Protein AF-A0AAE3L5R4-F1 (afdb_monomer_lite)

pLDDT: mean 86.78, std 10.29, range [55.03, 95.38]

Secondary structure (DSSP, 8-state):
--EEEEPP--HHHHHHHHHHHHHTT-SEEEEEEEESS--------TTEEE----HHHHHHHHHHHHHHTSEEEEEEE---

Structure (mmCIF, N/CA/C/O backbone):
data_AF-A0AAE3L5R4-F1
#
_entry.id   AF-A0AAE3L5R4-F1
#
loop_
_atom_site.group_PDB
_atom_site.id
_atom_site.type_symbol
_atom_site.label_atom_id
_atom_site.label_alt_id
_atom_site.label_comp_id
_atom_site.label_asym_id
_atom_site.label_entity_id
_atom_site.label_seq_id
_atom_site.pdbx_PDB_ins_code
_atom_site.Cartn_x
_atom_site.Cartn_y
_atom_site.Cartn_z
_atom_site.occupancy
_atom_site.B_iso_or_equiv
_atom_site.auth_seq_id
_atom_site.auth_comp_id
_atom_site.auth_asym_id
_atom_site.auth_atom_id
_atom_site.pdbx_PDB_model_num
ATOM 1 N N . MET A 1 1 ? -2.634 9.901 -21.033 1.00 55.84 1 MET A N 1
ATOM 2 C CA . MET A 1 1 ? -3.092 9.707 -19.640 1.00 55.84 1 MET A CA 1
ATOM 3 C C . MET A 1 1 ? -2.129 8.715 -19.020 1.00 55.84 1 MET A C 1
ATOM 5 O O . MET A 1 1 ? -1.834 7.752 -19.716 1.00 55.84 1 MET A O 1
ATOM 9 N N . PRO A 1 2 ? -1.582 8.964 -17.820 1.00 62.56 2 PRO A N 1
ATOM 10 C CA . PRO A 1 2 ? -0.687 8.002 -17.180 1.00 62.56 2 PRO A CA 1
ATOM 11 C C . PRO A 1 2 ? -1.421 6.670 -16.989 1.00 62.56 2 PRO A C 1
ATOM 13 O O . PRO A 1 2 ? -2.594 6.657 -16.602 1.00 62.56 2 PRO A O 1
ATOM 16 N N . HIS A 1 3 ? -0.755 5.564 -17.319 1.00 74.25 3 HIS A N 1
ATOM 17 C CA . HIS A 1 3 ? -1.266 4.222 -17.066 1.00 74.25 3 HIS A CA 1
ATOM 18 C C . HIS A 1 3 ? -0.674 3.719 -15.747 1.00 74.25 3 HIS A C 1
ATOM 20 O O . HIS A 1 3 ? 0.473 4.005 -15.422 1.00 74.25 3 HIS A O 1
ATOM 26 N N . TRP A 1 4 ? -1.461 2.990 -14.962 1.00 81.56 4 TRP A N 1
ATOM 27 C CA . TRP A 1 4 ? -1.042 2.491 -13.652 1.00 81.56 4 TRP A CA 1
ATOM 28 C C . TRP A 1 4 ? -0.931 0.980 -13.703 1.00 81.56 4 TRP A C 1
ATOM 30 O O . TRP A 1 4 ? -1.896 0.315 -14.076 1.00 81.56 4 TRP A O 1
ATOM 40 N N . LYS A 1 5 ? 0.221 0.435 -13.313 1.00 86.50 5 LYS A N 1
ATOM 41 C CA . LYS A 1 5 ? 0.424 -1.013 -13.184 1.00 86.50 5 LYS A CA 1
ATOM 42 C C . LYS A 1 5 ? 0.592 -1.399 -11.722 1.00 86.50 5 LYS A C 1
ATOM 44 O O . LYS A 1 5 ? 1.042 -0.574 -10.930 1.00 86.50 5 LYS A O 1
ATOM 49 N N . LEU A 1 6 ? 0.276 -2.650 -11.383 1.00 88.06 6 LEU A N 1
ATOM 50 C CA . LEU A 1 6 ? 0.639 -3.209 -10.080 1.00 88.06 6 LEU A CA 1
ATOM 51 C C . LEU A 1 6 ? 2.152 -3.079 -9.873 1.00 88.06 6 LEU A C 1
ATOM 53 O O . LEU A 1 6 ? 2.941 -3.350 -10.784 1.00 88.06 6 LEU A O 1
ATOM 57 N N . ALA A 1 7 ? 2.537 -2.616 -8.691 1.00 89.44 7 ALA A N 1
ATOM 58 C CA . ALA A 1 7 ? 3.924 -2.451 -8.316 1.00 89.44 7 ALA A CA 1
ATOM 59 C C . ALA A 1 7 ? 4.575 -3.830 -8.182 1.00 89.44 7 ALA A C 1
ATOM 61 O O . ALA A 1 7 ? 4.087 -4.704 -7.469 1.00 89.44 7 ALA A O 1
ATOM 62 N N . GLU A 1 8 ? 5.696 -4.011 -8.868 1.00 90.50 8 GLU A N 1
ATOM 63 C CA . GLU A 1 8 ? 6.606 -5.113 -8.590 1.00 90.50 8 GLU A CA 1
ATOM 64 C C . GLU A 1 8 ? 7.400 -4.733 -7.339 1.00 90.50 8 GLU A C 1
ATOM 66 O O . GLU A 1 8 ? 8.068 -3.692 -7.321 1.00 90.50 8 GLU A O 1
ATOM 71 N N . LEU A 1 9 ? 7.256 -5.545 -6.293 1.00 90.69 9 LEU A N 1
ATOM 72 C CA . LEU A 1 9 ? 7.883 -5.342 -4.994 1.00 90.69 9 LEU A CA 1
ATOM 73 C C . LEU A 1 9 ? 8.987 -6.375 -4.791 1.00 90.69 9 LEU A C 1
ATOM 75 O O . LEU A 1 9 ? 8.808 -7.553 -5.110 1.00 90.69 9 LEU A O 1
ATOM 79 N N . ASP A 1 10 ? 10.115 -5.935 -4.247 1.00 94.62 10 ASP A N 1
ATOM 80 C CA . ASP A 1 10 ? 11.128 -6.846 -3.716 1.00 94.62 10 ASP A CA 1
ATOM 81 C C . ASP A 1 10 ? 10.754 -7.340 -2.301 1.00 94.62 10 ASP A C 1
ATOM 83 O O . ASP A 1 10 ? 9.734 -6.956 -1.728 1.00 94.62 10 ASP A O 1
ATOM 87 N N . ASN A 1 11 ? 11.577 -8.221 -1.726 1.00 95.38 11 ASN A N 1
ATOM 88 C CA . ASN A 1 11 ? 11.308 -8.814 -0.412 1.00 95.38 11 ASN A CA 1
ATOM 89 C C . ASN A 1 11 ? 11.295 -7.791 0.735 1.00 95.38 11 ASN A C 1
ATOM 91 O O . ASN A 1 11 ? 10.580 -7.995 1.714 1.00 95.38 11 ASN A O 1
ATOM 95 N N . GLU A 1 12 ? 12.084 -6.720 0.643 1.00 94.38 12 GLU A N 1
ATOM 96 C CA . GLU A 1 12 ? 12.129 -5.678 1.672 1.00 94.38 12 GLU A CA 1
ATOM 97 C C . GLU A 1 12 ? 10.861 -4.823 1.602 1.00 94.38 12 GLU A C 1
ATOM 99 O O . GLU A 1 12 ? 10.193 -4.595 2.609 1.00 94.38 12 GLU A O 1
ATOM 104 N N . GLN A 1 13 ? 10.457 -4.445 0.389 1.00 94.81 13 GLN A N 1
ATOM 105 C CA . GLN A 1 13 ? 9.216 -3.721 0.134 1.00 94.81 13 GLN A CA 1
ATOM 106 C C . GLN A 1 13 ? 7.983 -4.542 0.529 1.00 94.81 13 GLN A C 1
ATOM 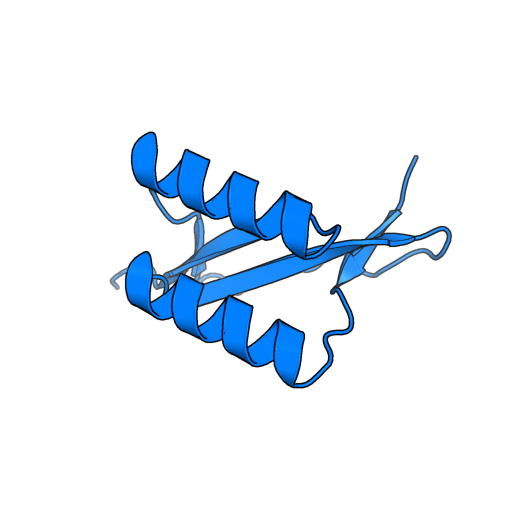108 O O . GLN A 1 13 ? 7.045 -3.996 1.106 1.00 94.81 13 GLN A O 1
ATOM 113 N N . LEU A 1 14 ? 7.987 -5.856 0.280 1.00 94.44 14 LEU A N 1
ATOM 114 C CA . LEU A 1 14 ? 6.923 -6.756 0.735 1.00 94.44 14 LEU A CA 1
ATOM 115 C C . LEU A 1 14 ? 6.821 -6.808 2.263 1.00 94.44 14 LEU A C 1
ATOM 117 O O . LEU A 1 14 ? 5.711 -6.844 2.786 1.00 94.44 14 LEU A O 1
ATOM 121 N N . ALA A 1 15 ? 7.947 -6.782 2.981 1.00 94.50 15 ALA A N 1
ATOM 122 C CA . ALA A 1 15 ? 7.934 -6.757 4.442 1.00 94.50 15 ALA A CA 1
ATOM 123 C C . ALA A 1 15 ? 7.289 -5.470 4.982 1.00 94.50 15 ALA A C 1
ATOM 125 O O . ALA A 1 15 ? 6.466 -5.542 5.892 1.00 94.50 15 ALA A O 1
ATOM 126 N N . ILE A 1 16 ? 7.595 -4.320 4.371 1.00 93.38 16 ILE A N 1
ATOM 127 C CA . ILE A 1 16 ? 6.978 -3.029 4.718 1.00 93.38 16 ILE A CA 1
ATOM 128 C C . ILE A 1 16 ? 5.462 -3.076 4.495 1.00 93.38 16 ILE A C 1
ATOM 130 O O . ILE A 1 16 ? 4.693 -2.661 5.359 1.00 93.38 16 ILE A O 1
ATOM 134 N N . VAL A 1 17 ? 5.024 -3.601 3.347 1.00 94.19 17 VAL A N 1
ATOM 135 C CA . VAL A 1 17 ? 3.592 -3.727 3.036 1.00 94.19 17 VAL A CA 1
ATOM 136 C C . VAL A 1 17 ? 2.896 -4.637 4.043 1.00 94.19 17 VAL A C 1
ATOM 138 O O . VAL A 1 17 ? 1.832 -4.283 4.542 1.00 94.19 17 VAL A O 1
ATOM 141 N N . HIS A 1 18 ? 3.515 -5.760 4.403 1.00 93.19 18 HIS A N 1
ATOM 142 C CA . HIS A 1 18 ? 2.947 -6.684 5.377 1.00 93.19 18 HIS A CA 1
ATOM 143 C C . HIS A 1 18 ? 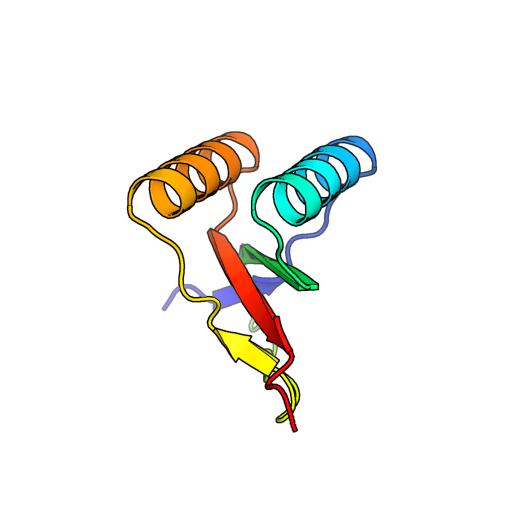2.806 -6.062 6.775 1.00 93.19 18 HIS A C 1
ATOM 145 O O . HIS A 1 18 ? 1.791 -6.252 7.445 1.00 93.19 18 HIS A O 1
ATOM 151 N N . GLU A 1 19 ? 3.800 -5.289 7.216 1.00 92.25 19 GLU A N 1
ATOM 152 C CA . GLU A 1 19 ? 3.730 -4.555 8.483 1.00 92.25 19 GLU A CA 1
ATOM 153 C C . GLU A 1 19 ? 2.608 -3.504 8.465 1.00 9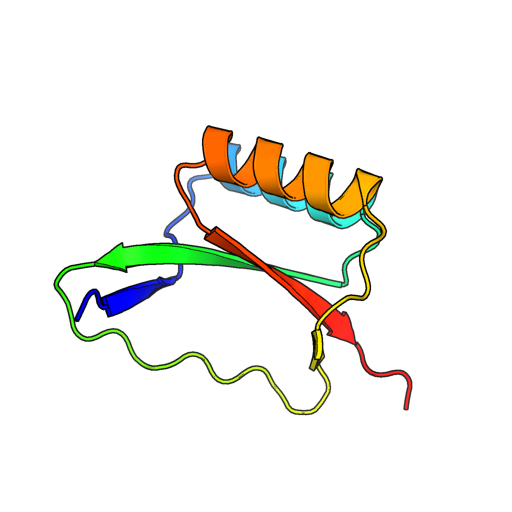2.25 19 GLU A C 1
ATOM 155 O O . GLU A 1 19 ? 1.875 -3.358 9.448 1.00 92.25 19 GLU A O 1
ATOM 160 N N . ALA A 1 20 ? 2.427 -2.810 7.337 1.00 91.81 20 ALA A N 1
ATOM 161 C CA . ALA A 1 20 ? 1.347 -1.846 7.159 1.00 91.81 20 ALA A CA 1
ATOM 162 C C . ALA A 1 20 ? -0.035 -2.519 7.172 1.00 91.81 20 ALA A C 1
ATOM 164 O O . ALA A 1 20 ? -0.934 -2.036 7.857 1.00 91.81 20 ALA A O 1
ATOM 165 N N . GLU A 1 21 ? -0.204 -3.652 6.485 1.00 92.81 21 GLU A N 1
ATOM 166 C CA . GLU A 1 21 ? -1.449 -4.434 6.504 1.00 92.81 21 GLU A CA 1
ATOM 167 C C . GLU A 1 21 ? -1.842 -4.829 7.934 1.00 92.81 21 GLU A C 1
ATOM 169 O O . GLU A 1 21 ? -2.990 -4.647 8.339 1.00 92.81 21 GLU A O 1
ATOM 174 N N . GLN A 1 22 ? -0.877 -5.292 8.733 1.00 91.06 22 GLN A N 1
ATOM 175 C CA . GLN A 1 22 ? -1.114 -5.648 10.134 1.00 91.06 22 GLN A CA 1
ATOM 176 C C . GLN A 1 22 ? -1.456 -4.433 11.001 1.00 91.06 22 GLN A C 1
ATOM 178 O O . GLN A 1 22 ? -2.398 -4.491 11.796 1.00 91.06 22 GLN A O 1
ATOM 183 N N . SER A 1 23 ? -0.702 -3.343 10.845 1.00 89.44 23 SER A N 1
ATOM 184 C CA . SER A 1 23 ? -0.845 -2.127 11.655 1.00 89.44 23 SER A CA 1
ATOM 185 C C . SER A 1 23 ? -2.151 -1.383 11.380 1.00 89.44 23 SER A C 1
ATOM 187 O O . SER A 1 23 ? -2.704 -0.768 12.286 1.00 89.44 23 SER A O 1
ATOM 189 N N . LEU A 1 24 ? -2.640 -1.450 10.141 1.00 89.00 24 LEU A N 1
ATOM 190 C CA . LEU A 1 24 ? -3.870 -0.797 9.687 1.00 89.00 24 LEU A CA 1
ATOM 191 C C . LEU A 1 24 ? -5.080 -1.746 9.678 1.00 89.00 24 LEU A C 1
ATOM 193 O O . LEU A 1 24 ? -6.154 -1.359 9.224 1.00 89.00 24 LEU A O 1
ATOM 197 N N . HIS A 1 25 ? -4.913 -2.988 10.148 1.00 89.12 25 HIS A N 1
ATOM 198 C CA . HIS A 1 25 ? -5.954 -4.022 10.162 1.00 89.12 25 HIS A CA 1
ATOM 199 C C . HIS A 1 25 ? -6.620 -4.245 8.792 1.00 89.12 25 HIS A C 1
ATOM 201 O O . HIS A 1 25 ? -7.834 -4.436 8.694 1.00 89.12 25 HIS A O 1
ATOM 207 N N . LEU A 1 26 ? -5.814 -4.216 7.732 1.00 88.75 26 LEU A N 1
ATOM 208 C CA . LEU A 1 26 ? -6.258 -4.385 6.354 1.00 88.75 26 LEU A CA 1
ATOM 209 C C . LEU A 1 26 ? -6.150 -5.841 5.918 1.00 88.75 26 LEU A C 1
ATOM 211 O O . LEU A 1 26 ? -5.197 -6.536 6.264 1.00 88.75 26 LEU A O 1
ATOM 215 N N . ASP A 1 27 ? -7.101 -6.281 5.095 1.00 88.88 27 ASP A N 1
ATOM 216 C CA . ASP A 1 27 ? -7.029 -7.609 4.480 1.00 88.88 27 ASP A CA 1
ATOM 217 C C . ASP A 1 27 ? -6.101 -7.619 3.264 1.00 88.88 27 ASP A C 1
ATOM 219 O O . ASP A 1 27 ? -5.438 -8.621 3.003 1.00 88.88 27 ASP A O 1
ATOM 223 N N . TYR A 1 28 ? -6.094 -6.524 2.496 1.00 89.62 28 TYR A N 1
ATOM 224 C CA . TYR A 1 28 ? -5.280 -6.400 1.291 1.00 89.62 28 TYR A CA 1
ATOM 225 C C . TYR A 1 28 ? -4.817 -4.964 1.070 1.00 89.62 28 TYR A C 1
ATOM 227 O O . TYR A 1 28 ? -5.628 -4.029 1.075 1.00 89.62 28 TYR A O 1
ATOM 235 N N . LEU A 1 29 ? -3.535 -4.812 0.746 1.00 92.81 29 LEU A N 1
ATOM 236 C CA . LEU A 1 29 ? -2.972 -3.567 0.247 1.00 92.81 29 LEU A CA 1
ATOM 237 C C . LEU A 1 29 ? -2.414 -3.748 -1.168 1.00 92.81 29 LEU A C 1
ATOM 239 O O . LEU A 1 29 ? -1.474 -4.504 -1.403 1.00 92.81 29 LEU A O 1
ATOM 243 N N . LEU A 1 30 ? -2.999 -3.044 -2.139 1.00 91.25 30 LEU A N 1
ATOM 244 C CA . LEU A 1 30 ? -2.556 -3.105 -3.532 1.00 91.25 30 LEU A CA 1
ATOM 245 C C . LEU A 1 30 ? -1.769 -1.858 -3.896 1.00 91.25 30 LEU A C 1
ATOM 247 O O . LEU A 1 30 ? -2.294 -0.751 -3.820 1.00 91.25 30 LEU A O 1
ATOM 251 N N . LEU A 1 31 ? -0.525 -2.047 -4.327 1.00 92.12 31 LEU A N 1
ATOM 252 C CA . LEU A 1 31 ? 0.361 -0.953 -4.696 1.00 92.12 31 LEU A CA 1
ATOM 253 C C . LEU A 1 31 ? 0.445 -0.815 -6.211 1.00 92.12 31 LEU A C 1
ATOM 255 O O . LEU A 1 31 ? 0.549 -1.808 -6.931 1.00 92.12 31 LEU A O 1
ATOM 259 N N . TYR A 1 32 ? 0.443 0.424 -6.687 1.00 90.25 32 TYR A N 1
ATOM 260 C CA . TYR A 1 32 ? 0.511 0.778 -8.096 1.00 90.25 32 TYR A CA 1
ATOM 261 C C . TYR A 1 32 ? 1.639 1.772 -8.351 1.00 90.25 32 TYR A C 1
ATOM 263 O O . TYR A 1 32 ? 1.897 2.670 -7.551 1.00 90.25 32 TYR A O 1
ATOM 271 N N . ARG A 1 33 ? 2.295 1.637 -9.502 1.00 90.19 33 ARG A N 1
ATOM 272 C CA . ARG A 1 33 ? 3.267 2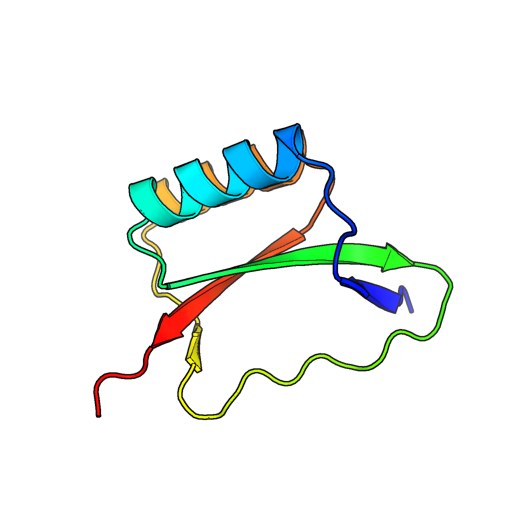.611 -10.011 1.00 90.19 33 ARG A CA 1
ATOM 273 C C . ARG A 1 33 ? 2.833 3.106 -11.383 1.00 90.19 33 ARG A C 1
ATOM 275 O O . ARG A 1 33 ? 2.190 2.370 -12.142 1.00 90.19 33 ARG A O 1
ATOM 282 N N . GLU A 1 34 ? 3.198 4.346 -11.693 1.00 85.19 34 GLU A N 1
ATOM 283 C CA . GLU A 1 34 ? 3.032 4.882 -13.041 1.00 85.19 34 GLU A CA 1
ATOM 284 C C . GLU A 1 34 ? 3.823 4.036 -14.043 1.00 85.19 34 GLU A C 1
ATOM 286 O O . GLU A 1 34 ? 4.915 3.530 -13.770 1.00 85.19 34 GLU A O 1
ATOM 291 N N . SER A 1 35 ? 3.233 3.843 -15.214 1.00 78.12 35 SER A N 1
ATOM 292 C CA . SER A 1 35 ? 3.812 3.097 -16.313 1.00 78.12 35 SER A CA 1
ATOM 293 C C . SER A 1 35 ? 3.376 3.702 -17.638 1.00 78.12 35 SER A C 1
ATOM 295 O O . SER A 1 35 ? 2.242 4.148 -17.802 1.00 78.12 35 SER A O 1
ATOM 297 N N . ASP A 1 36 ? 4.273 3.650 -18.616 1.00 68.38 36 ASP A N 1
ATOM 298 C CA . ASP A 1 36 ? 3.961 4.015 -19.999 1.00 68.38 36 ASP A CA 1
ATOM 299 C C . ASP A 1 36 ? 3.223 2.889 -20.746 1.00 68.38 36 ASP A C 1
ATOM 301 O O . ASP A 1 36 ? 2.681 3.094 -21.833 1.00 68.38 36 ASP A O 1
ATOM 305 N N . ALA A 1 37 ? 3.177 1.684 -20.169 1.00 68.12 37 ALA A N 1
ATOM 306 C CA . ALA A 1 37 ? 2.491 0.538 -20.747 1.00 68.12 37 ALA A CA 1
ATOM 307 C C . ALA A 1 37 ? 1.001 0.536 -20.383 1.00 68.12 37 ALA A C 1
ATOM 309 O O . ALA A 1 37 ? 0.620 0.815 -19.247 1.00 68.12 37 ALA A O 1
ATOM 310 N N . HIS A 1 38 ? 0.150 0.140 -21.335 1.00 60.28 38 HIS A N 1
ATOM 311 C CA . HIS A 1 38 ? -1.255 -0.159 -21.059 1.00 60.28 38 HIS A CA 1
ATOM 312 C C . HIS A 1 38 ? -1.352 -1.359 -20.111 1.00 60.28 38 HIS A C 1
ATOM 314 O O . HIS A 1 38 ? -1.337 -2.514 -20.534 1.00 60.28 38 HIS A O 1
ATOM 320 N N . ALA A 1 39 ? -1.442 -1.082 -18.816 1.00 62.88 39 ALA A N 1
ATOM 321 C CA . ALA A 1 39 ? -1.741 -2.085 -17.815 1.00 62.88 39 ALA A CA 1
ATOM 322 C C . ALA A 1 39 ? -3.240 -2.409 -17.826 1.00 62.88 39 ALA A C 1
ATOM 324 O O . ALA A 1 39 ? -4.087 -1.531 -18.015 1.00 62.88 39 ALA A O 1
ATOM 325 N N . ALA A 1 40 ? -3.571 -3.684 -17.625 1.00 63.31 40 ALA A N 1
ATOM 326 C CA . ALA A 1 40 ? -4.951 -4.098 -17.439 1.00 63.31 40 ALA A CA 1
ATOM 327 C C . ALA A 1 40 ? -5.524 -3.425 -16.184 1.00 63.31 40 ALA A C 1
ATOM 329 O O . ALA A 1 40 ? -4.878 -3.398 -15.136 1.00 63.31 40 ALA A O 1
ATOM 330 N N . ALA A 1 41 ? -6.747 -2.902 -16.284 1.00 65.56 41 ALA A N 1
ATOM 331 C CA . ALA A 1 41 ? -7.451 -2.377 -15.124 1.00 65.56 41 ALA A CA 1
ATOM 332 C C . ALA A 1 41 ? -7.665 -3.514 -14.117 1.00 65.56 41 ALA A C 1
ATOM 334 O O . ALA A 1 41 ? -8.384 -4.475 -14.407 1.00 65.56 41 ALA A O 1
ATOM 335 N N . PHE A 1 42 ? -7.044 -3.409 -12.943 1.00 72.31 42 PHE A N 1
ATOM 336 C CA . PHE A 1 42 ? -7.341 -4.315 -11.845 1.00 72.31 42 PHE A CA 1
ATOM 337 C C . PHE A 1 42 ? -8.788 -4.082 -11.409 1.00 72.31 42 PHE A C 1
ATOM 339 O O . PHE A 1 42 ? -9.172 -2.962 -11.070 1.00 72.31 42 PHE A O 1
ATOM 346 N N . ARG A 1 43 ? -9.600 -5.139 -11.445 1.00 77.69 43 ARG A N 1
ATOM 347 C CA . ARG A 1 43 ? -10.939 -5.128 -10.861 1.00 77.69 43 ARG A CA 1
ATOM 348 C C . ARG A 1 43 ? -10.878 -5.928 -9.566 1.00 77.69 43 ARG A C 1
ATOM 350 O O . ARG A 1 43 ? -10.630 -7.132 -9.657 1.00 77.69 43 ARG A O 1
ATOM 357 N N . PRO A 1 44 ? -11.073 -5.295 -8.396 1.00 77.12 44 PRO A N 1
ATOM 358 C CA . PRO A 1 44 ? -11.143 -6.042 -7.153 1.00 77.12 44 PRO A CA 1
ATOM 359 C C . PRO A 1 44 ? -12.286 -7.065 -7.234 1.00 77.12 44 PRO A C 1
ATOM 361 O O . PRO A 1 44 ? -13.319 -6.776 -7.855 1.00 77.12 44 PRO A O 1
ATOM 364 N N . PRO A 1 45 ? -12.114 -8.259 -6.644 1.00 83.56 45 PRO A N 1
ATOM 365 C CA . PRO A 1 45 ? -13.204 -9.204 -6.466 1.00 83.56 45 PRO A CA 1
ATOM 366 C C . PRO A 1 45 ? -14.403 -8.546 -5.761 1.00 83.56 45 PRO A C 1
ATOM 368 O O . PRO A 1 45 ? -14.203 -7.642 -4.947 1.00 83.56 45 PRO A O 1
ATOM 371 N N . PRO A 1 46 ? -15.646 -8.971 -6.051 1.00 84.38 46 PRO A N 1
ATOM 372 C CA . PRO A 1 46 ? -16.852 -8.374 -5.470 1.00 84.38 46 PRO A CA 1
ATOM 373 C C . PRO A 1 46 ? -16.919 -8.478 -3.938 1.00 84.38 46 PRO A C 1
ATOM 375 O O . PRO A 1 46 ? -17.626 -7.701 -3.303 1.00 84.38 46 PRO A O 1
ATOM 378 N N . GLU A 1 47 ? -16.189 -9.417 -3.342 1.00 89.19 47 GLU A N 1
ATOM 379 C CA . GLU A 1 47 ? -16.038 -9.569 -1.897 1.00 89.19 47 GLU A CA 1
ATOM 380 C C . GLU A 1 47 ? -15.101 -8.537 -1.249 1.00 89.19 47 GLU A C 1
ATOM 382 O O . GLU A 1 47 ? -15.023 -8.493 -0.023 1.00 89.19 47 GLU A O 1
ATOM 387 N N . LEU A 1 48 ? -14.392 -7.715 -2.028 1.00 88.44 48 LEU A N 1
ATOM 388 C CA . LEU A 1 48 ? -13.541 -6.647 -1.508 1.00 88.44 48 LEU A CA 1
ATOM 389 C C . LEU A 1 48 ? -14.232 -5.292 -1.625 1.00 88.44 48 LEU A C 1
ATOM 391 O O . LEU A 1 48 ? -14.797 -4.935 -2.660 1.00 88.44 48 LEU A O 1
ATOM 395 N N . ARG A 1 49 ? -14.117 -4.492 -0.569 1.00 90.62 49 ARG A N 1
ATOM 396 C CA . ARG A 1 49 ? -14.520 -3.084 -0.554 1.00 90.62 49 ARG A CA 1
ATOM 397 C C . ARG A 1 49 ? -13.352 -2.221 -0.107 1.00 90.62 49 ARG A C 1
ATOM 399 O O . ARG A 1 49 ? -12.446 -2.712 0.558 1.00 90.62 49 ARG A O 1
ATOM 406 N N . PHE A 1 50 ? -13.366 -0.943 -0.475 1.00 91.19 50 PHE A N 1
ATOM 407 C CA . PHE A 1 50 ? -12.362 -0.006 0.025 1.00 91.19 50 PHE A CA 1
ATOM 408 C C . PHE A 1 50 ? -12.417 0.045 1.548 1.00 91.19 50 PHE A C 1
ATOM 410 O O . PHE A 1 50 ? -13.503 0.189 2.122 1.00 91.19 50 PHE A O 1
ATOM 417 N N . ALA A 1 51 ? -11.250 -0.071 2.173 1.00 92.75 51 ALA A N 1
ATOM 418 C CA . ALA A 1 51 ? -11.138 0.039 3.613 1.00 92.75 51 ALA A CA 1
ATOM 419 C C . ALA A 1 51 ? -11.502 1.455 4.067 1.00 92.75 51 ALA A C 1
ATOM 421 O O . ALA A 1 51 ? -11.166 2.448 3.411 1.00 92.75 51 ALA A O 1
ATOM 422 N N . ARG A 1 52 ? -12.205 1.554 5.195 1.00 92.19 52 ARG A N 1
ATOM 423 C CA . ARG A 1 52 ? -12.489 2.849 5.820 1.00 92.19 52 ARG A CA 1
ATOM 424 C C . ARG A 1 52 ? -11.372 3.188 6.790 1.00 92.19 52 ARG A C 1
ATOM 426 O O . ARG A 1 52 ? -11.393 2.740 7.927 1.00 92.19 52 ARG A O 1
ATOM 433 N N . LEU A 1 53 ? -10.439 4.005 6.325 1.00 91.50 53 LEU A N 1
ATOM 434 C CA . LEU A 1 53 ? -9.344 4.509 7.142 1.00 91.50 53 LEU A CA 1
ATOM 435 C C . LEU A 1 53 ? -9.753 5.802 7.857 1.00 91.50 53 LEU A C 1
ATOM 437 O O . LEU A 1 53 ? -10.423 6.661 7.279 1.00 91.50 53 LEU A O 1
ATOM 441 N N . SER A 1 54 ? -9.329 5.941 9.106 1.00 94.69 54 SER A N 1
ATOM 442 C CA . SER A 1 54 ? -9.272 7.215 9.819 1.00 94.69 54 SER A CA 1
ATOM 443 C C . SER A 1 54 ? -8.196 8.134 9.231 1.00 94.69 54 SER A C 1
ATOM 445 O O . SER A 1 54 ? -7.333 7.698 8.467 1.00 94.69 54 SER A O 1
ATOM 447 N N . ASP A 1 55 ? -8.208 9.409 9.622 1.00 95.19 55 ASP A N 1
ATOM 448 C CA . ASP A 1 55 ? -7.213 10.385 9.160 1.00 95.19 55 ASP A CA 1
ATOM 449 C C . ASP A 1 55 ? -5.779 9.957 9.518 1.00 95.19 55 ASP A C 1
ATOM 451 O O . ASP A 1 55 ? -4.880 10.038 8.686 1.00 95.19 55 ASP A O 1
ATOM 455 N N . SER A 1 56 ? -5.563 9.420 10.725 1.00 93.38 56 SER A N 1
ATOM 456 C CA . SER A 1 56 ? -4.241 8.946 11.160 1.00 93.38 56 SER A CA 1
ATOM 457 C C . SER A 1 56 ? -3.768 7.710 10.388 1.00 93.38 56 SER A C 1
ATOM 459 O O . SER A 1 56 ? -2.588 7.594 10.058 1.00 93.38 56 SER A O 1
ATOM 461 N N . GLU A 1 57 ? -4.676 6.791 10.061 1.00 94.00 57 GLU A N 1
ATOM 462 C CA . GLU A 1 57 ? -4.362 5.619 9.233 1.00 94.00 57 GLU A CA 1
ATOM 463 C C . GLU A 1 57 ? -4.066 6.024 7.784 1.00 94.00 57 GLU A C 1
ATOM 465 O O . GLU A 1 57 ? -3.143 5.497 7.162 1.00 94.00 57 GLU A O 1
ATOM 470 N N . MET A 1 58 ? -4.795 7.015 7.265 1.00 94.31 58 MET A N 1
ATOM 471 C CA . MET A 1 58 ? -4.536 7.608 5.956 1.00 94.31 58 MET A CA 1
ATOM 472 C C . MET A 1 58 ? -3.156 8.280 5.900 1.00 94.31 58 MET A C 1
ATOM 474 O O . MET A 1 58 ? -2.423 8.100 4.930 1.00 94.31 58 MET A O 1
ATOM 478 N N . GLU A 1 59 ? -2.762 9.019 6.9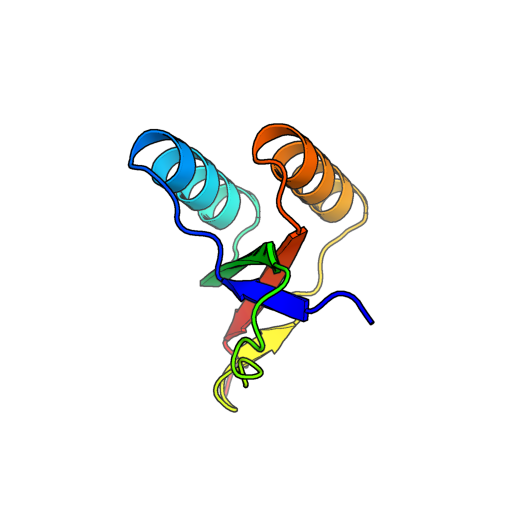39 1.00 94.12 59 GLU A N 1
ATOM 479 C CA . GLU A 1 59 ? -1.423 9.616 7.036 1.00 94.12 59 GLU A CA 1
ATOM 480 C C . GLU A 1 59 ? -0.317 8.553 7.070 1.00 94.12 59 GLU A C 1
ATOM 482 O O . GLU A 1 59 ? 0.706 8.702 6.394 1.00 94.12 59 GLU A O 1
ATOM 487 N N . CYS A 1 60 ? -0.530 7.461 7.811 1.00 91.88 60 CYS A N 1
ATOM 488 C CA . CYS A 1 60 ? 0.390 6.325 7.839 1.00 91.88 60 CYS A CA 1
ATOM 489 C C . CYS A 1 60 ? 0.560 5.717 6.439 1.00 91.88 60 CYS A C 1
ATOM 491 O O . CYS A 1 60 ? 1.690 5.545 5.966 1.00 91.88 60 CYS A O 1
ATOM 493 N N . LEU A 1 61 ? -0.556 5.487 5.738 1.00 93.75 61 LEU A N 1
ATOM 494 C CA . LEU A 1 61 ? -0.549 4.953 4.382 1.00 93.75 61 LEU A CA 1
ATOM 495 C C . LEU A 1 61 ? 0.208 5.874 3.415 1.00 93.75 61 LEU A C 1
ATOM 497 O O . LEU A 1 61 ? 1.074 5.409 2.677 1.00 93.75 61 LEU A O 1
ATOM 501 N N . GLN A 1 62 ? -0.024 7.186 3.481 1.00 93.44 62 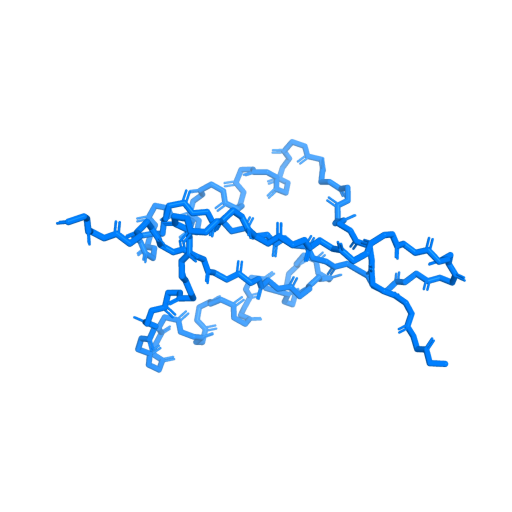GLN A N 1
ATOM 502 C CA . GLN A 1 62 ? 0.693 8.170 2.660 1.00 93.44 62 GLN A CA 1
ATOM 503 C C . GLN A 1 62 ? 2.198 8.219 2.954 1.00 93.44 62 GLN A C 1
ATOM 505 O O . GLN A 1 62 ? 3.011 8.479 2.062 1.00 93.44 62 GLN A O 1
ATOM 510 N N . GLY A 1 63 ? 2.600 7.998 4.209 1.00 93.12 63 GLY A N 1
ATOM 511 C CA . GLY A 1 63 ? 4.009 7.860 4.576 1.00 93.12 63 GLY A CA 1
ATOM 512 C C . GLY A 1 63 ? 4.656 6.660 3.884 1.00 93.12 63 GLY A C 1
ATOM 513 O O . GLY A 1 63 ? 5.742 6.781 3.309 1.00 93.12 63 GLY A O 1
ATOM 514 N N . MET A 1 64 ? 3.956 5.526 3.877 1.00 93.19 64 MET A N 1
ATOM 515 C CA . MET A 1 64 ? 4.396 4.307 3.203 1.00 93.19 64 MET A CA 1
ATOM 516 C C . MET A 1 64 ? 4.465 4.486 1.678 1.00 93.19 64 MET A C 1
ATOM 518 O O . MET A 1 64 ? 5.466 4.115 1.066 1.00 93.19 64 MET A O 1
ATOM 522 N N . GLU A 1 65 ? 3.459 5.111 1.064 1.00 94.56 65 GLU A N 1
ATOM 523 C CA . GLU A 1 65 ? 3.436 5.434 -0.372 1.00 94.56 65 GLU A CA 1
ATOM 524 C C . GLU A 1 65 ? 4.672 6.231 -0.809 1.00 94.56 65 GLU A C 1
ATOM 526 O O . GLU A 1 65 ? 5.319 5.903 -1.808 1.00 94.56 65 GLU A O 1
ATOM 531 N N . LYS A 1 66 ? 5.052 7.247 -0.021 1.00 93.19 66 LYS A N 1
ATOM 532 C CA . LYS A 1 66 ? 6.256 8.055 -0.268 1.00 93.19 66 LYS A CA 1
ATOM 533 C C . LYS A 1 66 ? 7.536 7.234 -0.158 1.00 93.19 66 LYS A C 1
ATOM 535 O O . LYS A 1 66 ? 8.429 7.417 -0.979 1.00 93.19 66 LYS A O 1
ATOM 540 N N . ASN A 1 67 ? 7.622 6.346 0.834 1.00 92.12 67 ASN A N 1
ATOM 541 C CA . ASN A 1 67 ? 8.779 5.469 1.021 1.00 92.12 67 ASN A CA 1
ATOM 542 C C . ASN A 1 67 ? 8.940 4.497 -0.162 1.00 92.12 67 ASN A C 1
ATOM 544 O O . ASN A 1 67 ? 10.031 4.316 -0.695 1.00 92.12 67 ASN A O 1
ATOM 548 N N . LEU A 1 68 ? 7.831 3.922 -0.628 1.00 91.56 68 LEU A N 1
ATOM 549 C CA . LEU A 1 68 ? 7.830 2.903 -1.678 1.00 91.56 68 LEU A CA 1
ATOM 550 C C . LEU A 1 68 ? 7.781 3.478 -3.102 1.00 91.56 68 LEU A C 1
ATOM 552 O O . LEU A 1 68 ? 7.926 2.723 -4.070 1.00 91.56 68 LEU A O 1
ATOM 556 N N . GLY A 1 69 ? 7.560 4.788 -3.252 1.00 92.19 69 GLY A N 1
ATOM 557 C CA . GLY A 1 69 ? 7.365 5.430 -4.553 1.00 92.19 69 GLY A CA 1
ATOM 558 C C . GLY A 1 69 ? 6.207 4.795 -5.327 1.00 92.19 69 GLY A C 1
ATOM 559 O O . GLY A 1 69 ? 6.352 4.467 -6.505 1.00 92.19 69 GLY A O 1
ATOM 560 N N . ALA A 1 70 ? 5.099 4.527 -4.640 1.00 92.69 70 ALA A N 1
ATOM 561 C CA . ALA A 1 70 ? 3.925 3.846 -5.176 1.00 92.69 70 ALA A CA 1
ATOM 562 C C . ALA A 1 70 ? 2.652 4.417 -4.543 1.00 92.69 70 ALA A C 1
ATOM 564 O O . ALA A 1 70 ? 2.707 5.008 -3.471 1.00 92.69 70 ALA A O 1
ATOM 565 N N . VAL A 1 71 ? 1.514 4.218 -5.199 1.00 92.06 71 VAL A N 1
ATOM 566 C CA . VAL A 1 71 ? 0.186 4.548 -4.665 1.00 92.06 71 VAL A CA 1
ATOM 567 C C . VAL A 1 71 ? -0.450 3.276 -4.130 1.00 92.06 71 VAL A C 1
ATOM 569 O O . VAL A 1 71 ? -0.460 2.263 -4.828 1.00 92.06 71 VAL A O 1
ATOM 572 N N . ALA A 1 72 ? -0.978 3.317 -2.917 1.00 93.12 72 ALA A N 1
ATOM 573 C CA . ALA A 1 72 ? -1.580 2.186 -2.242 1.00 93.12 72 ALA A CA 1
ATOM 574 C C . ALA A 1 72 ? -3.107 2.308 -2.236 1.00 93.12 72 ALA A C 1
ATOM 576 O O . ALA A 1 72 ? -3.683 3.367 -2.002 1.00 93.12 72 ALA A O 1
ATOM 577 N N . ILE A 1 73 ? -3.782 1.189 -2.475 1.00 91.94 73 ILE A N 1
ATOM 578 C CA . ILE A 1 73 ? -5.231 1.074 -2.363 1.00 91.94 73 ILE A CA 1
ATOM 579 C C . ILE A 1 73 ? -5.536 -0.003 -1.328 1.00 91.94 73 ILE A C 1
ATOM 581 O O . ILE A 1 73 ? -5.205 -1.175 -1.521 1.00 91.94 73 ILE A O 1
ATOM 585 N N . ALA A 1 74 ? -6.169 0.420 -0.238 1.00 93.75 74 ALA A N 1
ATOM 586 C CA . ALA A 1 74 ? -6.536 -0.431 0.882 1.00 93.75 74 ALA A CA 1
ATOM 587 C C . ALA A 1 74 ? -7.920 -1.058 0.685 1.00 93.75 74 ALA A C 1
ATOM 589 O O . ALA A 1 74 ? -8.898 -0.359 0.393 1.00 93.75 74 ALA A O 1
ATOM 590 N N . TYR A 1 75 ? -8.004 -2.371 0.886 1.00 92.19 75 TYR A N 1
ATOM 591 C CA . TYR A 1 75 ? -9.248 -3.126 0.839 1.00 92.19 75 TYR A CA 1
ATOM 592 C C . TYR A 1 75 ? -9.467 -3.928 2.118 1.00 92.19 75 TYR A C 1
ATOM 594 O O . TYR A 1 75 ? -8.534 -4.442 2.735 1.00 92.19 75 TYR A O 1
ATOM 602 N N . GLU A 1 76 ? -10.739 -4.088 2.452 1.00 91.25 76 GLU A N 1
ATOM 603 C CA . GLU A 1 76 ? -11.233 -5.003 3.472 1.00 91.25 76 GLU A CA 1
ATOM 604 C C . GLU A 1 76 ? -12.248 -5.957 2.835 1.00 91.25 76 GLU A C 1
ATOM 606 O O . GLU A 1 76 ? -12.928 -5.625 1.852 1.00 91.25 76 GLU A O 1
ATOM 611 N N . ARG A 1 77 ? -12.366 -7.161 3.387 1.00 88.31 77 ARG A N 1
ATOM 612 C CA . ARG A 1 77 ? -13.417 -8.100 3.014 1.00 88.31 77 ARG A CA 1
ATOM 613 C C . ARG A 1 77 ? -14.759 -7.515 3.433 1.00 88.31 77 ARG A C 1
ATOM 615 O O . ARG A 1 77 ? -14.969 -7.125 4.581 1.00 88.31 77 ARG A O 1
ATOM 622 N N . ALA A 1 78 ? -15.702 -7.478 2.500 1.00 79.25 78 ALA A N 1
ATOM 623 C CA . ALA A 1 78 ? -17.088 -7.223 2.832 1.00 79.25 78 ALA A CA 1
ATOM 624 C C . ALA A 1 78 ? -17.559 -8.352 3.760 1.00 79.25 78 ALA A C 1
ATOM 626 O O . ALA A 1 78 ? -17.578 -9.518 3.366 1.00 79.25 78 ALA A O 1
ATOM 627 N N . ALA A 1 79 ? -17.906 -8.016 5.004 1.00 68.00 79 ALA A N 1
ATOM 628 C CA . ALA A 1 79 ? -18.619 -8.947 5.868 1.00 68.00 79 ALA A CA 1
ATOM 629 C C . ALA A 1 79 ? -19.910 -9.368 5.143 1.00 68.00 79 ALA A C 1
ATOM 631 O O . ALA A 1 79 ? -20.685 -8.499 4.732 1.00 68.00 79 ALA A O 1
ATOM 632 N N . GLY A 1 80 ? -20.059 -10.676 4.914 1.00 55.03 80 GLY A N 1
ATOM 633 C CA . GLY A 1 80 ? -21.250 -11.272 4.303 1.00 55.03 80 GLY A CA 1
ATOM 634 C C . GLY A 1 80 ? -22.482 -11.183 5.190 1.00 55.03 80 GLY A C 1
ATOM 635 O O . GLY A 1 80 ? -22.319 -11.038 6.423 1.00 55.03 80 GLY A O 1
#

Sequence (80 aa):
MPHWKLAELDNEQLAIVHEAEQSLHLDYLLLYRESDAHAAAFRPPPELRFARLSDSEMECLQGMEKNLGAVAIAYERAAG

Organism: NCBI:txid398773

Radius of gyration: 12.89 Å; chains: 1; bounding box: 33×22×33 Å

Foldseek 3Di:
DWAKAFDDDDPVLVVLLVVLCVVQVFPDKTWIATDPDHHDDDDDDPQKDFDDDDPVNVVVQVVSCVVRVTHITTIHGDDD